Protein AF-A0A7X9F575-F1 (afdb_monomer_lite)

Radius of gyration: 12.94 Å; chains: 1; bounding box: 31×23×31 Å

pLDDT: mean 87.93, std 9.17, range [65.06, 98.19]

Structure (mmCIF, N/CA/C/O backbone):
data_AF-A0A7X9F575-F1
#
_entry.id   AF-A0A7X9F575-F1
#
loop_
_atom_site.group_PDB
_atom_site.id
_atom_site.type_symbol
_atom_site.label_atom_id
_atom_site.label_alt_id
_atom_site.label_comp_id
_atom_site.label_asym_id
_atom_site.label_entity_id
_atom_site.label_seq_id
_atom_site.pdbx_PDB_ins_code
_atom_site.Cartn_x
_atom_site.Cartn_y
_atom_site.Cartn_z
_atom_site.occupancy
_atom_site.B_iso_or_equiv
_atom_site.auth_seq_id
_atom_site.auth_comp_id
_atom_site.auth_asym_id
_atom_site.auth_atom_id
_atom_site.pdbx_PDB_model_num
ATOM 1 N N . MET A 1 1 ? -8.549 -6.320 16.784 1.00 65.06 1 MET A N 1
ATOM 2 C CA . MET A 1 1 ? -8.728 -4.991 16.163 1.00 65.06 1 MET A CA 1
ATOM 3 C C . MET A 1 1 ? -7.340 -4.405 15.975 1.00 65.06 1 MET A C 1
ATOM 5 O O . MET A 1 1 ? -6.561 -4.475 16.916 1.00 65.06 1 MET A O 1
ATOM 9 N N . PHE A 1 2 ? -6.985 -3.969 14.769 1.00 71.06 2 PHE A N 1
ATOM 10 C CA . PHE A 1 2 ? -5.687 -3.348 14.490 1.00 71.06 2 PHE A CA 1
ATOM 11 C C . PHE A 1 2 ? -5.852 -1.830 14.471 1.00 71.06 2 PHE A C 1
ATOM 13 O O . PHE A 1 2 ? -6.900 -1.338 14.067 1.00 71.06 2 PHE A O 1
ATOM 20 N N . ASN A 1 3 ? -4.821 -1.109 14.903 1.00 87.19 3 ASN A N 1
ATOM 21 C CA . ASN A 1 3 ? -4.835 0.356 14.952 1.00 87.19 3 ASN A CA 1
ATOM 22 C C . ASN A 1 3 ? -3.988 0.981 13.836 1.00 87.19 3 ASN A C 1
ATOM 24 O O . ASN A 1 3 ? -4.129 2.163 13.536 1.00 87.19 3 ASN A O 1
ATOM 28 N N . GLU A 1 4 ? -3.101 0.187 13.236 1.00 92.88 4 GLU A N 1
ATOM 29 C CA . GLU A 1 4 ? -2.162 0.618 12.210 1.00 92.88 4 GLU A CA 1
ATOM 30 C C . GLU A 1 4 ? -1.899 -0.538 11.237 1.00 92.88 4 GLU A C 1
ATOM 32 O O . GLU A 1 4 ? -1.880 -1.706 11.636 1.00 92.88 4 GLU A O 1
ATOM 37 N N . ILE A 1 5 ? -1.693 -0.209 9.965 1.00 93.69 5 ILE A N 1
ATOM 38 C CA . ILE A 1 5 ? -1.219 -1.127 8.933 1.00 93.69 5 ILE A CA 1
ATOM 39 C C . ILE A 1 5 ? -0.025 -0.501 8.214 1.00 93.69 5 ILE A C 1
ATOM 41 O O . ILE A 1 5 ? -0.028 0.677 7.862 1.00 93.69 5 ILE A O 1
ATOM 45 N N . SER A 1 6 ? 1.006 -1.311 8.002 1.00 95.50 6 SER A N 1
ATOM 46 C CA . SER A 1 6 ? 2.262 -0.927 7.366 1.00 95.50 6 SER A CA 1
ATOM 47 C C . SER A 1 6 ? 2.437 -1.763 6.100 1.00 95.50 6 SER A C 1
ATOM 49 O O . SER A 1 6 ? 2.426 -2.992 6.172 1.00 95.50 6 SER A O 1
ATOM 51 N N . LEU A 1 7 ? 2.544 -1.110 4.942 1.00 94.38 7 LEU A N 1
ATOM 52 C CA . LEU A 1 7 ? 2.574 -1.748 3.624 1.00 94.38 7 LEU A CA 1
ATOM 53 C C . LEU A 1 7 ? 3.779 -1.264 2.818 1.00 94.38 7 LEU A C 1
ATOM 55 O O . LEU A 1 7 ? 3.897 -0.072 2.536 1.00 94.38 7 LEU A O 1
ATOM 59 N N . LEU A 1 8 ? 4.643 -2.192 2.404 1.00 94.44 8 LEU A N 1
ATOM 60 C CA . LEU A 1 8 ? 5.692 -1.934 1.419 1.00 94.44 8 LEU A CA 1
ATOM 61 C C . LEU A 1 8 ? 5.193 -2.356 0.035 1.00 94.44 8 LEU A C 1
ATOM 63 O O . LEU A 1 8 ? 4.973 -3.536 -0.230 1.00 94.44 8 LEU A O 1
ATOM 67 N N . VAL A 1 9 ? 5.009 -1.380 -0.845 1.00 91.81 9 VAL A N 1
ATOM 68 C CA . VAL A 1 9 ? 4.518 -1.579 -2.206 1.00 91.81 9 VAL A CA 1
ATOM 69 C C . VAL A 1 9 ? 5.701 -1.636 -3.160 1.00 91.81 9 VAL A C 1
ATOM 71 O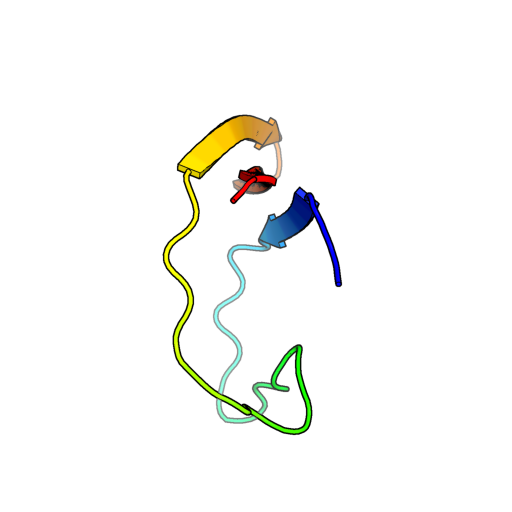 O . VAL A 1 9 ? 6.457 -0.673 -3.293 1.00 91.81 9 VAL A O 1
ATOM 74 N N . HIS A 1 10 ? 5.831 -2.765 -3.851 1.00 90.00 10 HIS A N 1
ATOM 75 C CA . HIS A 1 10 ? 6.779 -2.942 -4.943 1.00 90.00 10 HIS A CA 1
ATOM 76 C C . HIS A 1 10 ? 6.088 -2.627 -6.273 1.00 90.00 10 HIS A C 1
ATOM 78 O O . HIS A 1 10 ? 5.033 -3.187 -6.572 1.00 90.00 10 HIS A O 1
ATOM 84 N N . LEU A 1 11 ? 6.694 -1.770 -7.097 1.00 82.62 11 LEU A N 1
ATOM 85 C CA . LEU A 1 11 ? 6.213 -1.474 -8.450 1.00 82.62 11 LEU A CA 1
ATOM 86 C C . LEU A 1 11 ? 6.583 -2.618 -9.405 1.00 82.62 11 LEU A C 1
ATOM 88 O O . LEU A 1 11 ? 7.503 -2.514 -10.212 1.00 82.62 11 LEU A O 1
ATOM 92 N N . LEU A 1 12 ? 5.875 -3.737 -9.275 1.00 82.06 12 LEU A N 1
ATOM 93 C CA . LEU A 1 12 ? 6.049 -4.926 -10.103 1.00 82.06 12 LEU A CA 1
ATOM 94 C C . LEU A 1 12 ? 4.771 -5.176 -10.900 1.00 82.06 12 LEU A C 1
ATOM 96 O O . LEU A 1 12 ? 3.701 -5.380 -10.330 1.00 82.06 12 LEU A O 1
ATOM 100 N N . ILE A 1 13 ? 4.889 -5.209 -12.228 1.00 79.12 13 ILE A N 1
ATOM 101 C CA . ILE A 1 13 ? 3.806 -5.673 -13.099 1.00 79.12 13 ILE A CA 1
ATOM 10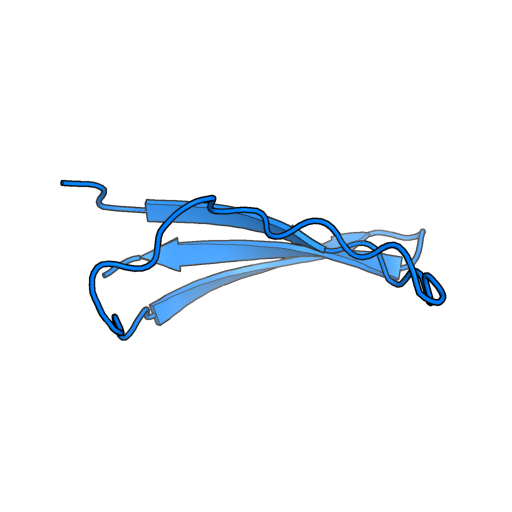2 C C . ILE A 1 13 ? 3.883 -7.198 -13.122 1.00 79.12 13 ILE A C 1
ATOM 104 O O . ILE A 1 13 ? 4.573 -7.798 -13.945 1.00 79.12 13 ILE A O 1
ATOM 108 N N . VAL A 1 14 ? 3.208 -7.830 -12.167 1.00 74.69 14 VAL A N 1
ATOM 109 C CA . VAL A 1 14 ? 2.997 -9.278 -12.187 1.00 74.69 14 VAL A CA 1
ATOM 110 C C . VAL A 1 14 ? 1.845 -9.597 -13.139 1.00 74.69 14 VAL A C 1
ATOM 112 O O . VAL A 1 14 ? 0.843 -8.888 -13.171 1.00 74.69 14 VAL A O 1
ATOM 115 N N . GLY A 1 15 ? 2.018 -10.632 -13.968 1.00 74.81 15 GLY A N 1
ATOM 116 C CA . GLY A 1 15 ? 0.998 -11.097 -14.913 1.00 74.81 15 GLY A CA 1
ATOM 117 C C . GLY A 1 15 ? -0.197 -11.750 -14.203 1.00 74.81 15 GLY A C 1
ATOM 118 O O . GLY A 1 15 ? -0.724 -11.246 -13.221 1.00 74.81 15 GLY A O 1
ATOM 119 N N . LYS A 1 16 ? -0.643 -12.922 -14.664 1.00 75.94 16 LYS A N 1
ATOM 120 C CA . LYS A 1 16 ? -1.851 -13.579 -14.117 1.00 75.94 16 LYS A CA 1
ATOM 121 C C . LYS A 1 16 ? -1.742 -14.071 -12.661 1.00 75.94 16 LYS A C 1
ATOM 123 O O . LYS A 1 16 ? -2.754 -14.469 -12.096 1.00 75.94 16 LYS A O 1
ATOM 128 N N . ALA A 1 17 ? -0.553 -14.066 -12.060 1.00 65.44 17 ALA A N 1
ATOM 129 C CA . ALA A 1 17 ? -0.320 -14.538 -10.696 1.00 65.44 17 ALA A CA 1
ATOM 130 C C . ALA A 1 17 ? -0.210 -13.353 -9.723 1.00 65.44 17 ALA A C 1
ATOM 132 O O . ALA A 1 17 ? 0.889 -12.919 -9.382 1.00 65.44 17 ALA A O 1
ATOM 1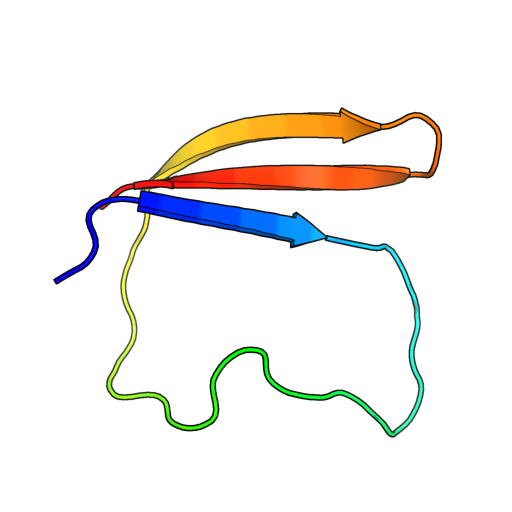33 N N . CYS A 1 18 ? -1.356 -12.819 -9.298 1.00 74.38 18 CYS A N 1
ATOM 134 C CA . CYS A 1 18 ? -1.436 -11.894 -8.170 1.00 74.38 18 CYS A CA 1
ATOM 135 C C . CYS A 1 18 ? -1.989 -12.653 -6.959 1.00 74.38 18 CYS A C 1
ATOM 137 O O . CYS A 1 18 ? -3.021 -13.315 -7.067 1.00 74.38 18 CYS A O 1
ATOM 139 N N . TYR A 1 19 ? -1.294 -12.573 -5.825 1.00 77.38 19 TYR A N 1
ATOM 140 C CA . TYR A 1 19 ? -1.759 -13.132 -4.560 1.00 77.38 19 TYR A CA 1
ATOM 141 C C . TYR A 1 19 ? -2.315 -12.000 -3.705 1.00 77.38 19 TYR A C 1
ATOM 143 O O . TYR A 1 19 ? -1.623 -11.014 -3.446 1.00 77.38 19 TYR A O 1
ATOM 151 N N . SER A 1 20 ? -3.562 -12.138 -3.263 1.00 80.88 20 SER A N 1
ATOM 152 C CA . SER A 1 20 ? -4.147 -11.205 -2.304 1.00 80.88 20 SER A CA 1
ATOM 153 C C . SER A 1 20 ? -3.366 -11.246 -0.991 1.00 80.88 20 SER A C 1
ATOM 155 O O . SER A 1 20 ? -3.070 -12.322 -0.475 1.00 80.88 20 SER A O 1
ATOM 157 N N . VAL A 1 21 ? -3.069 -10.073 -0.424 1.00 83.06 21 VAL A N 1
ATOM 158 C CA . VAL A 1 21 ? -2.432 -9.956 0.905 1.00 83.06 21 VAL A CA 1
ATOM 159 C C . VAL A 1 21 ? -3.332 -10.537 2.004 1.00 83.06 21 VAL A C 1
ATOM 161 O O . VAL A 1 21 ? -2.844 -11.037 3.013 1.00 83.06 21 VAL A O 1
ATOM 164 N N . PHE A 1 22 ? -4.649 -10.511 1.785 1.00 83.56 22 PHE A N 1
ATOM 165 C CA . PHE A 1 22 ? -5.656 -11.059 2.685 1.00 83.56 22 PHE A CA 1
ATOM 166 C C . PHE A 1 22 ? -6.436 -12.172 1.987 1.00 83.56 22 PHE A C 1
ATOM 168 O O . PHE A 1 22 ? -6.817 -12.032 0.825 1.00 83.56 22 PHE A O 1
ATOM 175 N N . SER A 1 23 ? -6.671 -13.272 2.700 1.00 80.38 23 SER A N 1
ATOM 176 C CA . SER A 1 23 ? -7.393 -14.441 2.186 1.00 80.38 23 SER A CA 1
ATOM 177 C C . SER A 1 23 ? -8.912 -14.275 2.197 1.00 80.38 23 SER A C 1
ATOM 179 O O . SER A 1 23 ? -9.591 -14.939 1.422 1.00 80.38 23 SER A O 1
ATOM 181 N N . ASP A 1 24 ? -9.437 -13.418 3.076 1.00 80.25 24 ASP A N 1
ATOM 182 C CA . ASP A 1 24 ? -10.868 -13.163 3.232 1.00 80.25 24 ASP A CA 1
ATOM 183 C C . ASP A 1 24 ? -11.101 -11.684 3.581 1.00 80.25 24 ASP A C 1
ATOM 185 O O . ASP A 1 24 ? -10.348 -11.092 4.361 1.00 80.25 24 ASP A O 1
ATOM 189 N N . THR A 1 25 ? -12.115 -11.068 2.978 1.00 80.50 25 THR A N 1
ATOM 190 C CA . THR A 1 25 ? -12.433 -9.642 3.147 1.00 80.50 25 THR A CA 1
ATOM 191 C C . THR A 1 25 ? -13.764 -9.491 3.866 1.00 80.50 25 THR A C 1
ATOM 193 O O . THR A 1 25 ? -14.822 -9.621 3.257 1.00 80.50 25 THR A O 1
ATOM 196 N N . ALA A 1 26 ? -13.710 -9.160 5.158 1.00 78.75 26 ALA A N 1
ATOM 197 C CA . ALA A 1 26 ? -14.897 -8.995 6.001 1.00 78.75 26 ALA A CA 1
ATOM 198 C C . ALA A 1 26 ? -15.625 -7.645 5.815 1.00 78.75 26 ALA A C 1
ATOM 200 O O . ALA A 1 26 ? -16.719 -7.457 6.343 1.00 78.75 26 ALA A O 1
ATOM 201 N N . GLY A 1 27 ? -15.028 -6.690 5.093 1.00 83.50 27 GLY A N 1
ATOM 202 C CA . GLY A 1 27 ? -15.614 -5.373 4.849 1.00 83.50 27 GLY A CA 1
ATOM 203 C C . GLY A 1 27 ? -14.616 -4.359 4.294 1.00 83.50 27 GLY A C 1
ATOM 204 O O . GLY A 1 27 ? -13.434 -4.654 4.122 1.00 83.50 27 GLY A O 1
ATOM 205 N N . ILE A 1 28 ? -15.113 -3.153 4.020 1.00 86.38 28 ILE A N 1
ATOM 206 C CA . ILE A 1 28 ? -14.312 -2.003 3.589 1.00 86.38 28 ILE A CA 1
ATOM 207 C C . ILE A 1 28 ? -14.053 -1.123 4.810 1.00 86.38 28 ILE A C 1
ATOM 209 O O . ILE A 1 28 ? -14.982 -0.786 5.543 1.00 86.38 28 ILE A O 1
ATOM 213 N N . ILE A 1 29 ? -12.797 -0.735 5.010 1.00 88.38 29 ILE A N 1
ATOM 214 C CA . ILE A 1 29 ? -12.391 0.198 6.060 1.00 88.38 29 ILE A CA 1
ATOM 215 C C . ILE A 1 29 ? -11.719 1.420 5.440 1.00 88.38 29 ILE A C 1
ATOM 217 O O . ILE A 1 29 ? -10.903 1.297 4.528 1.00 88.38 29 ILE A O 1
ATOM 221 N N . ASN A 1 30 ? -12.064 2.601 5.946 1.00 91.38 30 ASN A N 1
ATOM 222 C CA . ASN A 1 30 ? -11.389 3.840 5.580 1.00 91.38 30 ASN A CA 1
ATOM 223 C C . ASN A 1 30 ? -10.207 4.041 6.524 1.00 91.38 30 ASN A C 1
ATOM 225 O O . ASN A 1 30 ? -10.365 3.917 7.736 1.00 91.38 30 ASN A O 1
ATOM 229 N N . LEU A 1 31 ? -9.036 4.326 5.961 1.00 93.56 31 LEU A N 1
ATOM 230 C CA . LEU A 1 31 ? -7.805 4.535 6.710 1.00 93.56 31 LEU A CA 1
ATOM 231 C C . LEU A 1 31 ? -7.174 5.875 6.331 1.00 93.56 31 LEU A C 1
ATOM 233 O O . LEU A 1 31 ? -7.227 6.297 5.175 1.00 93.56 31 LEU A O 1
ATOM 237 N N . ASN A 1 32 ? -6.522 6.505 7.299 1.00 96.00 32 ASN A N 1
ATOM 238 C CA . ASN A 1 32 ? -5.769 7.738 7.138 1.00 96.00 32 ASN A CA 1
ATOM 239 C C . ASN A 1 32 ? -4.290 7.427 6.891 1.00 96.00 32 ASN A C 1
ATOM 241 O O . ASN A 1 32 ? -3.674 6.665 7.636 1.00 96.00 32 ASN A O 1
ATOM 245 N N . LEU A 1 33 ? -3.699 8.023 5.852 1.00 97.06 33 LEU A N 1
ATOM 246 C CA . LEU A 1 33 ? -2.265 7.900 5.586 1.00 97.06 33 LEU A CA 1
ATOM 247 C C . LEU A 1 33 ? -1.482 8.703 6.633 1.00 97.06 33 LEU A C 1
ATOM 249 O O . LEU A 1 33 ? -1.554 9.928 6.670 1.00 97.06 33 LEU A O 1
ATOM 253 N N . LYS A 1 34 ? -0.709 8.004 7.462 1.00 97.50 34 LYS A N 1
ATOM 254 C CA . LYS A 1 34 ? 0.121 8.592 8.520 1.00 97.50 34 LYS A CA 1
ATOM 255 C C . LYS A 1 34 ? 1.545 8.874 8.048 1.00 97.50 34 LYS A C 1
ATOM 257 O O . LYS A 1 34 ? 2.139 9.873 8.445 1.00 97.50 34 LYS A O 1
ATOM 262 N N . LYS A 1 35 ? 2.112 7.987 7.227 1.00 97.56 35 LYS A N 1
ATOM 263 C CA . LYS A 1 35 ? 3.472 8.118 6.685 1.00 97.56 35 LYS A CA 1
ATOM 264 C C . L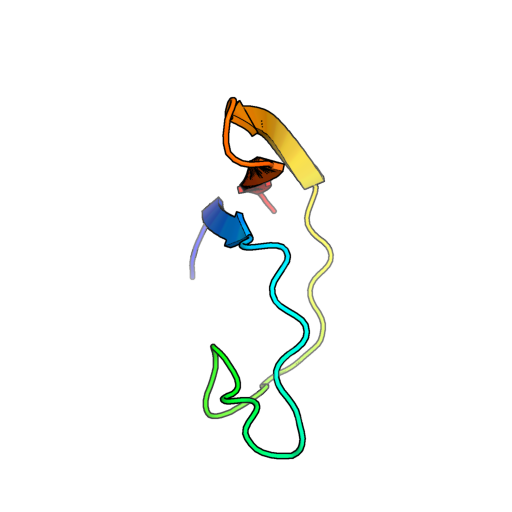YS A 1 35 ? 3.543 7.523 5.283 1.00 97.56 35 LYS A C 1
ATOM 266 O O . LYS A 1 35 ? 2.962 6.470 5.044 1.00 97.56 35 LYS A O 1
ATOM 271 N N . SER A 1 36 ? 4.294 8.170 4.396 1.00 97.69 36 SER A N 1
ATOM 272 C CA . SER A 1 36 ? 4.683 7.628 3.094 1.00 97.69 36 SER A CA 1
ATOM 273 C C . SER A 1 36 ? 6.154 7.936 2.842 1.00 97.69 36 SER A C 1
ATOM 275 O O . SER A 1 36 ? 6.584 9.078 3.002 1.00 97.69 36 SER A O 1
ATOM 277 N N . GLU A 1 37 ? 6.935 6.919 2.500 1.00 98.19 37 GLU A N 1
ATOM 278 C CA . GLU A 1 37 ? 8.364 7.034 2.225 1.00 98.19 37 GLU A CA 1
ATOM 279 C C . GLU A 1 37 ? 8.700 6.290 0.933 1.00 98.19 37 GLU A C 1
ATOM 281 O O . GLU A 1 37 ? 8.275 5.153 0.731 1.00 98.19 37 GLU A O 1
ATOM 286 N N . SER A 1 38 ? 9.444 6.943 0.041 1.00 97.19 38 SER A N 1
ATOM 287 C CA . SER A 1 38 ? 9.881 6.358 -1.229 1.00 97.19 38 SER A CA 1
ATOM 288 C C . SER A 1 38 ? 11.344 5.946 -1.145 1.00 97.19 38 SER A C 1
ATOM 290 O O . SER A 1 38 ? 12.186 6.721 -0.694 1.00 97.19 38 SER A O 1
ATOM 292 N N . TYR A 1 39 ? 11.652 4.744 -1.622 1.00 96.25 39 TYR A N 1
ATOM 293 C CA . TYR A 1 39 ? 13.011 4.217 -1.684 1.00 96.25 39 TYR A CA 1
ATOM 294 C C . TYR A 1 39 ? 13.611 4.372 -3.083 1.00 96.25 39 TYR A C 1
ATOM 296 O O . TYR A 1 39 ? 12.903 4.447 -4.086 1.00 96.25 39 TYR A O 1
ATOM 304 N N . ALA A 1 40 ? 14.945 4.359 -3.165 1.00 95.38 40 ALA A N 1
ATOM 305 C CA . ALA A 1 40 ? 15.683 4.526 -4.421 1.00 95.38 40 ALA A CA 1
ATOM 306 C C . ALA A 1 40 ? 15.355 3.461 -5.488 1.00 95.38 40 ALA A C 1
ATOM 308 O O . ALA A 1 40 ? 15.525 3.705 -6.678 1.00 95.38 40 ALA A O 1
ATOM 309 N N . ASN A 1 41 ? 14.862 2.291 -5.076 1.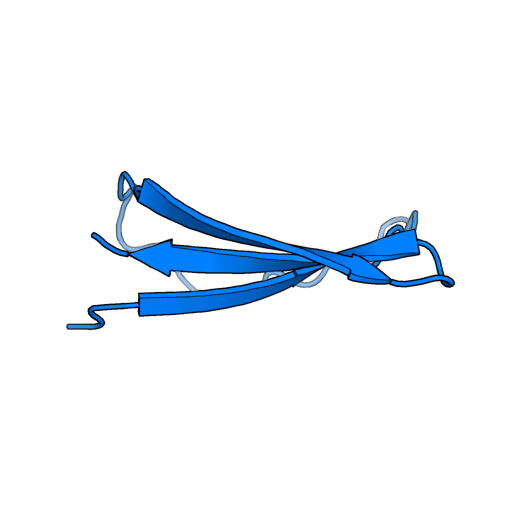00 92.06 41 ASN A N 1
ATOM 310 C CA . ASN A 1 41 ? 14.427 1.214 -5.969 1.00 92.06 41 ASN A CA 1
ATOM 311 C C . ASN A 1 41 ? 12.968 1.364 -6.452 1.00 92.06 41 ASN A C 1
ATOM 313 O O . ASN A 1 41 ? 12.416 0.423 -7.017 1.00 92.06 41 ASN A O 1
ATOM 317 N N . GLY A 1 42 ? 12.324 2.503 -6.182 1.00 91.69 42 GLY A N 1
ATOM 318 C CA . GLY A 1 42 ? 10.936 2.777 -6.553 1.00 91.69 42 GLY A CA 1
ATOM 319 C C . GLY A 1 42 ? 9.891 2.117 -5.651 1.00 91.69 42 GLY A C 1
ATOM 320 O O . GLY A 1 42 ? 8.699 2.269 -5.906 1.00 91.69 42 GLY A O 1
ATOM 321 N N . CYS A 1 43 ? 10.293 1.396 -4.600 1.00 95.12 43 C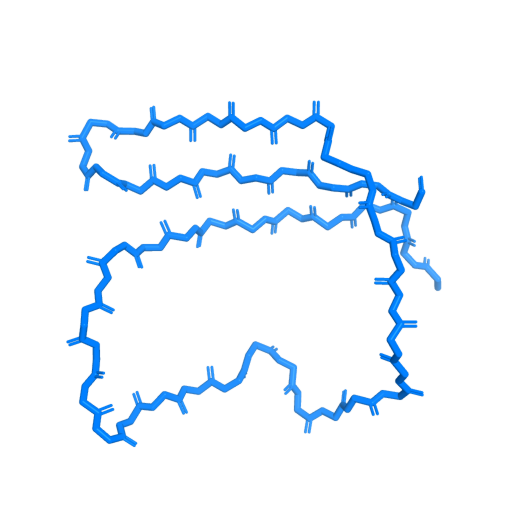YS A N 1
ATOM 322 C CA . CYS A 1 43 ? 9.338 0.891 -3.615 1.00 95.12 43 CYS A CA 1
ATOM 323 C C . CYS A 1 43 ? 8.800 2.038 -2.755 1.00 95.12 43 CYS A C 1
ATOM 325 O O . CYS A 1 43 ? 9.529 2.978 -2.431 1.00 95.12 43 CYS A O 1
ATOM 327 N N . VAL A 1 44 ? 7.540 1.925 -2.342 1.00 97.06 44 VAL A N 1
ATOM 328 C CA . VAL A 1 44 ? 6.884 2.911 -1.477 1.00 97.06 44 VAL A CA 1
ATOM 329 C C . VAL A 1 44 ? 6.419 2.227 -0.205 1.00 97.06 44 VAL A C 1
ATOM 331 O O . VAL A 1 44 ? 5.660 1.262 -0.256 1.00 97.06 44 VAL A O 1
ATOM 334 N N . TRP A 1 45 ? 6.861 2.727 0.941 1.00 97.56 45 TRP A N 1
ATOM 335 C CA . TRP A 1 45 ? 6.370 2.297 2.240 1.00 97.56 45 TRP A CA 1
ATOM 336 C C . TRP A 1 45 ? 5.303 3.259 2.743 1.00 97.56 45 TRP A C 1
ATOM 338 O O . TRP A 1 45 ? 5.576 4.437 2.964 1.00 97.56 45 TRP A O 1
ATOM 348 N N . ASN A 1 46 ? 4.094 2.743 2.945 1.00 97.69 46 ASN A N 1
ATOM 349 C CA . ASN A 1 46 ? 2.970 3.489 3.484 1.00 97.69 46 ASN A CA 1
ATOM 350 C C . ASN A 1 46 ? 2.559 2.928 4.844 1.00 97.69 46 ASN A C 1
ATOM 352 O O . ASN A 1 46 ? 2.446 1.715 5.024 1.00 97.69 46 ASN A O 1
ATOM 356 N N . VAL A 1 47 ? 2.286 3.823 5.785 1.00 97.31 47 VAL A N 1
ATOM 357 C CA . VAL A 1 47 ? 1.718 3.502 7.094 1.00 97.31 47 VAL A CA 1
ATOM 358 C C . VAL A 1 47 ? 0.373 4.196 7.200 1.00 97.31 47 VAL A C 1
ATOM 360 O O . VAL A 1 47 ? 0.290 5.411 7.004 1.00 97.31 47 VAL A O 1
ATOM 363 N N . TYR A 1 48 ? -0.663 3.436 7.535 1.00 96.56 48 TYR A N 1
ATOM 364 C CA . TYR A 1 48 ? -2.020 3.937 7.691 1.00 96.56 48 TYR A CA 1
ATOM 365 C C . TYR A 1 48 ? -2.572 3.624 9.076 1.00 96.56 48 TYR A C 1
ATOM 367 O O . TYR A 1 48 ? -2.277 2.570 9.633 1.00 96.56 48 TYR A O 1
ATOM 375 N N . THR A 1 49 ? -3.424 4.500 9.594 1.00 95.94 49 THR A N 1
ATOM 376 C CA . THR A 1 49 ? -4.174 4.293 10.840 1.00 95.94 49 THR A CA 1
ATOM 377 C C . THR A 1 49 ? -5.669 4.389 10.580 1.00 95.94 49 THR A C 1
ATOM 379 O O . THR A 1 49 ? -6.081 4.917 9.546 1.00 95.94 49 THR A O 1
ATOM 382 N N . LEU A 1 50 ? -6.478 3.881 11.512 1.00 89.75 50 LEU A N 1
ATOM 383 C CA . LEU A 1 50 ? -7.908 4.209 11.556 1.00 89.75 50 LEU A CA 1
ATOM 384 C C . LEU A 1 50 ? -8.111 5.729 11.680 1.00 89.75 50 LEU A C 1
ATOM 386 O O . LEU A 1 50 ? -7.233 6.401 12.272 1.00 89.75 50 LEU A O 1
#

Foldseek 3Di:
DDFKDKDKDDPDPDDPDDDDPDPDDPDDDDWDWPDWDADPNRIIITMTGD

Secondary structure (DSSP, 8-state):
--SEEEEEE------S-PPPS-S--------EEEEEEE-TTS-EEEEEE-

Sequence (50 aa):
MFNEISLLVHLLIVGKACYSVFSDTAGIINLNLKKSESYANGCVWNVYTL